Protein AF-A0A941WDB7-F1 (afdb_monomer_lite)

Foldseek 3Di:
DLVVLQVVLCVVQVRQRADQQDASVVSVHDLVNLVVSQVCLCVVLVFDDDPQCSDSVSCHGSNSNVVVSVVRSVPPPDD

Radius of gyration: 12.03 Å; chains: 1; bounding box: 28×34×19 Å

Secondary structure (DSSP, 8-state):
-HHHHHHHHHHHTTS----SSSBTTTTT--HHHHHHHHHHHHHHHT----GGGG-TTTS-BHHHHHHHHHHHTTTS---

Structure (mmCIF, N/CA/C/O backbone):
data_AF-A0A941WDB7-F1
#
_entry.id   AF-A0A941WDB7-F1
#
loop_
_atom_site.group_PDB
_atom_site.id
_atom_site.type_symbol
_atom_site.label_atom_id
_atom_site.label_alt_id
_atom_site.label_comp_id
_atom_site.label_asym_id
_atom_site.label_entity_id
_atom_site.label_seq_id
_atom_site.pdbx_PDB_ins_code
_atom_site.Cartn_x
_atom_site.Cartn_y
_atom_site.Cartn_z
_atom_site.occupancy
_atom_site.B_iso_or_equiv
_atom_site.auth_seq_id
_atom_site.auth_comp_id
_atom_site.auth_asym_id
_atom_site.auth_atom_id
_atom_site.pdbx_PDB_model_num
ATOM 1 N N . MET A 1 1 ? -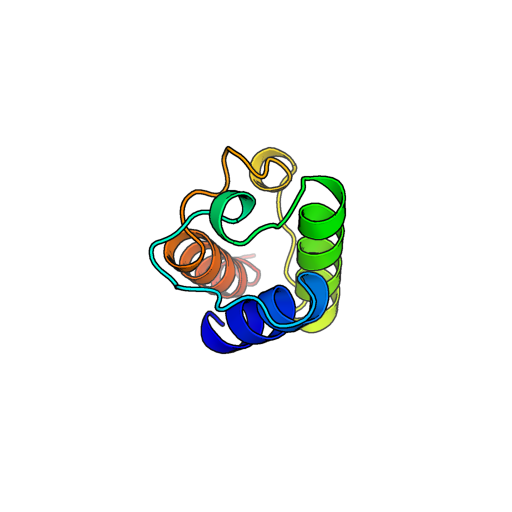5.616 -11.784 -4.878 1.00 82.19 1 MET A N 1
ATOM 2 C CA . MET A 1 1 ? -4.915 -10.950 -3.876 1.00 82.19 1 MET A CA 1
ATOM 3 C C . MET A 1 1 ? -5.496 -9.540 -3.703 1.00 82.19 1 MET A C 1
ATOM 5 O O . MET A 1 1 ? -5.758 -9.136 -2.575 1.00 82.19 1 MET A O 1
ATOM 9 N N . LEU A 1 2 ? -5.777 -8.819 -4.795 1.00 88.81 2 LEU A N 1
ATOM 10 C CA . LEU A 1 2 ? -6.218 -7.411 -4.795 1.00 88.81 2 LEU A CA 1
ATOM 11 C C . LEU A 1 2 ? -7.312 -7.044 -3.776 1.00 88.81 2 LEU A C 1
ATOM 13 O O . LEU A 1 2 ? -7.154 -6.089 -3.023 1.00 88.81 2 LEU A O 1
ATOM 17 N N . LYS A 1 3 ? -8.416 -7.802 -3.726 1.00 89.06 3 LYS A N 1
ATOM 18 C CA . LYS A 1 3 ? -9.546 -7.491 -2.834 1.00 89.06 3 LYS A CA 1
ATOM 19 C C . LYS A 1 3 ? -9.122 -7.402 -1.362 1.00 89.06 3 LYS A C 1
ATOM 21 O O . LYS A 1 3 ? -9.516 -6.466 -0.681 1.00 89.06 3 LYS A O 1
ATOM 26 N N . LYS A 1 4 ? -8.285 -8.335 -0.903 1.00 86.88 4 LYS A N 1
ATOM 27 C CA . LYS A 1 4 ? -7.827 -8.380 0.490 1.00 86.88 4 LYS A CA 1
ATOM 28 C C . LYS A 1 4 ? -6.894 -7.219 0.826 1.00 86.88 4 LYS A C 1
ATOM 30 O O . LYS A 1 4 ? -6.980 -6.675 1.917 1.00 86.88 4 LYS A O 1
ATOM 35 N N . ILE A 1 5 ? -6.041 -6.822 -0.122 1.00 89.12 5 ILE A N 1
ATOM 36 C CA . ILE A 1 5 ? -5.186 -5.638 0.024 1.00 89.12 5 ILE A CA 1
ATOM 37 C C . ILE A 1 5 ? -6.056 -4.388 0.177 1.00 89.12 5 ILE A C 1
ATOM 39 O O . ILE A 1 5 ? -5.846 -3.613 1.101 1.00 89.12 5 ILE A O 1
ATOM 43 N N . LEU A 1 6 ? -7.078 -4.225 -0.669 1.00 90.62 6 LEU A N 1
ATOM 44 C CA . LEU A 1 6 ? -8.017 -3.105 -0.560 1.00 90.62 6 LEU A CA 1
ATOM 45 C C . LEU A 1 6 ? -8.756 -3.104 0.783 1.00 90.62 6 LEU A C 1
ATOM 47 O O . LEU A 1 6 ? -8.819 -2.067 1.434 1.00 90.62 6 LEU A O 1
ATOM 51 N N . GLU A 1 7 ? -9.270 -4.257 1.221 1.00 89.25 7 GLU A N 1
ATOM 52 C CA . GLU A 1 7 ? -9.920 -4.404 2.532 1.00 89.25 7 GLU A CA 1
ATOM 53 C C . GLU A 1 7 ? -8.975 -3.988 3.667 1.00 89.25 7 GLU A C 1
ATOM 55 O O . GLU A 1 7 ? -9.366 -3.203 4.530 1.00 89.25 7 GLU A O 1
ATOM 60 N N . ARG A 1 8 ? -7.711 -4.422 3.621 1.00 88.06 8 ARG A N 1
ATOM 61 C CA . ARG A 1 8 ? -6.726 -4.086 4.651 1.00 88.06 8 ARG A CA 1
ATOM 62 C C . ARG A 1 8 ? -6.345 -2.607 4.654 1.00 88.06 8 ARG A C 1
ATOM 64 O O . ARG A 1 8 ? -6.240 -2.001 5.716 1.00 88.06 8 ARG A O 1
ATOM 71 N N . ILE A 1 9 ? -6.198 -2.001 3.479 1.00 89.31 9 ILE A N 1
ATOM 72 C CA . ILE A 1 9 ? -5.958 -0.558 3.345 1.00 89.31 9 ILE A CA 1
ATOM 73 C C . ILE A 1 9 ? -7.128 0.235 3.934 1.00 89.31 9 ILE A C 1
ATOM 75 O O . ILE A 1 9 ? -6.906 1.200 4.664 1.00 89.31 9 ILE A O 1
ATOM 79 N N . CYS A 1 10 ? -8.372 -0.177 3.676 1.00 88.94 10 CYS A N 1
ATOM 80 C CA . CYS A 1 10 ? -9.550 0.453 4.275 1.00 88.94 10 CYS A CA 1
ATOM 81 C C . CYS A 1 10 ? -9.509 0.386 5.813 1.00 88.94 10 CYS A C 1
ATOM 83 O O . CYS A 1 10 ? -9.855 1.363 6.474 1.00 88.94 10 CYS A O 1
ATOM 85 N N . GLU A 1 11 ? -9.065 -0.731 6.398 1.00 88.12 11 GLU A N 1
ATOM 86 C CA . GLU A 1 11 ? -8.907 -0.858 7.854 1.00 88.12 11 GLU A CA 1
ATOM 87 C C . GLU A 1 11 ? -7.804 0.053 8.409 1.00 88.12 11 GLU A C 1
ATOM 89 O O . GLU A 1 11 ? -8.032 0.757 9.393 1.00 88.12 11 GLU A O 1
ATOM 94 N N . LEU A 1 12 ? -6.632 0.082 7.765 1.00 86.31 12 LEU A N 1
ATOM 95 C CA . LEU A 1 12 ? -5.483 0.899 8.182 1.00 86.31 12 LEU A CA 1
ATOM 96 C C . LEU A 1 12 ? -5.773 2.404 8.101 1.00 86.31 12 LEU A C 1
ATOM 98 O O . LEU A 1 12 ? -5.281 3.182 8.913 1.00 86.31 12 LEU A O 1
ATOM 102 N N . THR A 1 13 ? -6.605 2.807 7.143 1.00 84.62 13 THR A N 1
ATOM 103 C CA . THR A 1 13 ? -6.975 4.210 6.895 1.00 84.62 13 THR A CA 1
ATOM 104 C C . THR A 1 13 ? -8.231 4.642 7.658 1.00 84.62 13 THR A C 1
ATOM 106 O O . THR A 1 13 ? -8.658 5.790 7.544 1.00 84.62 13 THR A O 1
ATOM 109 N N . GLY A 1 14 ? -8.833 3.752 8.457 1.00 82.06 14 GLY A N 1
ATOM 110 C CA . GLY A 1 14 ? -10.010 4.070 9.269 1.00 82.06 14 GLY A CA 1
ATOM 111 C C . GLY A 1 14 ? -11.311 4.225 8.471 1.00 82.06 14 GLY A C 1
ATOM 112 O O . GLY A 1 14 ? -12.190 4.981 8.880 1.00 82.06 14 GLY A O 1
ATOM 113 N N . GLY A 1 15 ? -11.451 3.516 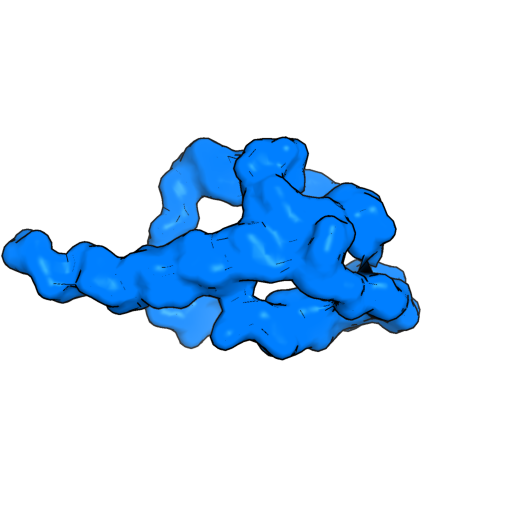7.347 1.00 72.19 15 GLY A N 1
ATOM 114 C CA . GLY A 1 15 ? -12.658 3.507 6.514 1.00 72.19 15 GLY A CA 1
ATOM 115 C C . GLY A 1 15 ? -12.568 4.335 5.230 1.00 72.19 15 GLY A C 1
ATOM 116 O O . GLY A 1 15 ? -13.602 4.630 4.628 1.00 72.19 15 GLY A O 1
ATOM 117 N N . GLY A 1 16 ? -11.360 4.711 4.798 1.00 74.00 16 GLY A N 1
ATOM 118 C CA . GLY A 1 16 ? -11.143 5.293 3.473 1.00 74.00 16 GLY A CA 1
ATOM 119 C C . GLY A 1 16 ? -11.541 4.311 2.368 1.00 74.00 16 GLY A C 1
ATOM 120 O O . GLY A 1 16 ? -11.332 3.109 2.502 1.00 74.00 16 GLY A O 1
ATOM 121 N N . GLN A 1 17 ? -12.1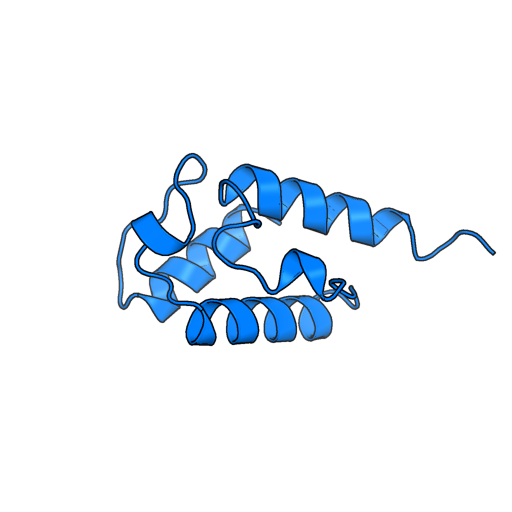30 4.793 1.270 1.00 77.56 17 GLN A N 1
ATOM 122 C CA . GLN A 1 17 ? -12.411 3.938 0.113 1.00 77.56 17 GLN A CA 1
ATOM 123 C C . GLN A 1 17 ? -11.135 3.750 -0.704 1.00 77.56 17 GLN A C 1
ATOM 125 O O . GLN A 1 17 ? -10.756 4.623 -1.484 1.00 77.56 17 GLN A O 1
ATOM 130 N N . ALA A 1 18 ? -10.482 2.601 -0.532 1.00 86.81 18 ALA A N 1
ATOM 131 C CA . ALA A 1 18 ? -9.362 2.233 -1.377 1.00 86.81 18 ALA A CA 1
ATOM 132 C C . ALA A 1 18 ? -9.846 1.784 -2.769 1.00 86.81 18 ALA A C 1
ATOM 134 O O . ALA A 1 18 ? -10.735 0.938 -2.878 1.00 86.81 18 ALA A O 1
ATOM 135 N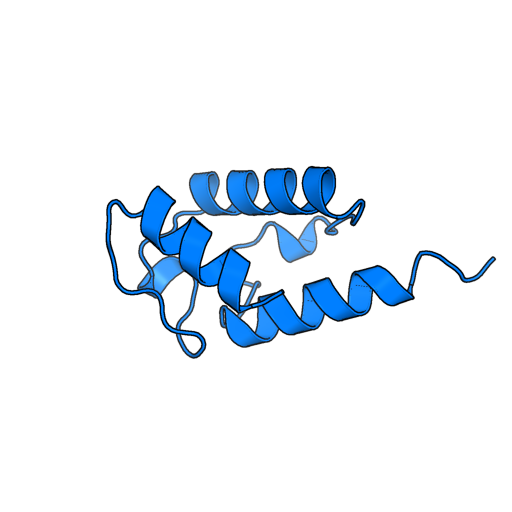 N . GLN A 1 19 ? -9.252 2.320 -3.834 1.00 90.75 19 GLN A N 1
ATOM 136 C CA . GLN A 1 19 ? -9.471 1.895 -5.217 1.00 90.75 19 GLN A CA 1
ATOM 137 C C . GLN A 1 19 ? -8.233 1.188 -5.775 1.00 90.75 19 GLN A C 1
ATOM 139 O O . GLN A 1 19 ? -7.143 1.280 -5.223 1.00 90.75 19 GLN A O 1
ATOM 144 N N . ALA A 1 20 ? -8.402 0.416 -6.844 1.00 91.38 20 ALA A N 1
ATOM 145 C CA . ALA A 1 20 ? -7.315 -0.391 -7.393 1.00 91.38 20 ALA A CA 1
ATOM 146 C C . ALA A 1 20 ? -6.351 0.433 -8.269 1.00 91.38 20 ALA A C 1
ATOM 148 O O . ALA A 1 20 ? -5.176 0.103 -8.376 1.00 91.38 20 ALA A O 1
ATOM 149 N N . ASP A 1 21 ? -6.852 1.491 -8.898 1.00 92.12 21 ASP A N 1
ATOM 150 C CA . ASP A 1 21 ? -6.147 2.368 -9.837 1.00 92.12 21 ASP A CA 1
ATOM 151 C C . ASP A 1 21 ? -5.387 3.521 -9.167 1.00 92.12 21 ASP A C 1
ATOM 153 O O . ASP A 1 21 ? -4.625 4.214 -9.837 1.00 92.12 21 ASP A O 1
ATOM 157 N N . GLN A 1 22 ? -5.548 3.704 -7.856 1.00 92.62 22 GLN A N 1
ATOM 158 C CA . GLN A 1 22 ? -4.787 4.684 -7.085 1.00 92.62 22 GLN A CA 1
ATOM 159 C C . GLN A 1 22 ? -3.515 4.076 -6.481 1.00 92.62 22 GLN A C 1
ATOM 161 O O . GLN A 1 22 ? -3.387 2.862 -6.285 1.00 92.62 22 GLN A O 1
ATOM 166 N N . THR A 1 23 ? -2.583 4.953 -6.138 1.00 91.44 23 THR A N 1
ATOM 167 C CA . THR A 1 23 ? -1.389 4.632 -5.355 1.00 91.44 23 THR A CA 1
ATOM 168 C C . THR A 1 23 ? -1.725 4.437 -3.874 1.00 91.44 23 THR A C 1
ATOM 170 O O . THR A 1 23 ? -2.756 4.889 -3.369 1.00 91.44 23 THR A O 1
ATOM 173 N N . PHE A 1 24 ? -0.812 3.807 -3.134 1.00 90.44 24 PHE A N 1
ATOM 174 C CA . PHE A 1 24 ? -0.924 3.668 -1.678 1.00 90.44 24 PHE A CA 1
ATOM 175 C C . PHE A 1 24 ? -1.019 5.032 -0.979 1.00 90.44 24 PHE A C 1
ATOM 177 O O . PHE A 1 24 ? -1.843 5.220 -0.086 1.00 90.44 24 PHE A O 1
ATOM 184 N N . ARG A 1 25 ? -0.253 6.022 -1.450 1.00 88.94 25 ARG A N 1
ATOM 185 C CA . ARG A 1 25 ? -0.254 7.376 -0.889 1.00 88.94 25 ARG A CA 1
ATOM 186 C C . ARG A 1 25 ? -1.587 8.099 -1.086 1.00 88.94 25 ARG A C 1
ATOM 188 O O . ARG A 1 25 ? -2.050 8.779 -0.175 1.00 88.94 25 ARG A O 1
ATOM 195 N N . GLU A 1 26 ? -2.215 7.940 -2.250 1.00 90.12 26 GLU A N 1
ATOM 196 C CA . GLU A 1 26 ? -3.565 8.460 -2.521 1.00 90.12 26 GLU A CA 1
ATOM 197 C C . GLU A 1 26 ? -4.630 7.766 -1.668 1.00 90.12 26 GLU A C 1
ATOM 199 O O . GLU A 1 26 ? -5.583 8.408 -1.232 1.00 90.12 26 GLU A O 1
ATOM 204 N N . ALA A 1 27 ? -4.424 6.484 -1.355 1.00 89.12 27 ALA A N 1
ATOM 205 C CA . ALA A 1 27 ? -5.268 5.742 -0.427 1.00 89.12 27 ALA A CA 1
ATOM 206 C C . ALA A 1 27 ? -5.098 6.173 1.041 1.00 89.12 27 ALA A C 1
ATOM 208 O O . ALA A 1 27 ? -5.876 5.739 1.883 1.00 89.12 27 ALA A O 1
ATOM 209 N N . GLY A 1 28 ? -4.110 7.016 1.359 1.00 88.75 28 GLY A N 1
ATOM 210 C CA . GLY A 1 28 ? -3.807 7.446 2.725 1.00 88.75 28 GLY A CA 1
ATOM 211 C C . GLY A 1 28 ? -2.845 6.525 3.477 1.00 88.75 28 GLY A C 1
ATOM 212 O O . GLY A 1 28 ? -2.746 6.633 4.695 1.00 88.75 28 GLY A O 1
ATOM 213 N N . ILE A 1 29 ? -2.143 5.635 2.772 1.00 89.62 29 ILE A N 1
ATOM 214 C CA . ILE A 1 29 ? -1.084 4.793 3.332 1.00 89.62 29 ILE A CA 1
ATOM 215 C C . ILE A 1 29 ? 0.244 5.552 3.278 1.00 89.62 29 ILE A C 1
ATOM 217 O O . ILE A 1 29 ? 0.650 6.078 2.239 1.00 89.62 29 ILE A O 1
ATOM 221 N N . ASP A 1 30 ? 0.922 5.605 4.417 1.00 89.31 30 ASP A N 1
ATOM 222 C CA . ASP A 1 30 ? 2.271 6.140 4.568 1.00 89.31 30 ASP A CA 1
ATOM 223 C C . ASP A 1 30 ? 3.322 5.019 4.481 1.00 89.31 30 ASP A C 1
ATOM 225 O O . ASP A 1 30 ? 2.995 3.835 4.447 1.00 89.31 30 ASP A O 1
ATOM 229 N N . SER A 1 31 ? 4.609 5.367 4.439 1.00 87.94 31 SER A N 1
ATOM 230 C CA . SER A 1 31 ? 5.682 4.372 4.312 1.00 87.94 31 SER A CA 1
ATOM 231 C C . SER A 1 31 ? 5.727 3.368 5.470 1.00 87.94 31 SER A C 1
ATOM 233 O O . SER A 1 31 ? 6.099 2.218 5.260 1.00 87.94 31 SER A O 1
ATOM 235 N N . VAL A 1 32 ? 5.325 3.758 6.682 1.00 89.06 32 VAL A N 1
ATOM 236 C CA . VAL A 1 32 ? 5.348 2.881 7.861 1.00 89.06 32 VAL A CA 1
ATOM 237 C C . VAL A 1 32 ? 4.161 1.922 7.847 1.00 89.06 32 VAL A C 1
ATOM 239 O O . VAL A 1 32 ? 4.325 0.740 8.155 1.00 89.06 32 VAL A O 1
ATOM 242 N N . THR A 1 33 ? 2.967 2.394 7.482 1.00 89.69 33 THR A N 1
ATOM 243 C CA . THR A 1 33 ? 1.796 1.516 7.293 1.00 89.69 33 THR A CA 1
ATOM 244 C C . THR A 1 33 ? 1.942 0.614 6.068 1.00 89.69 33 THR A C 1
ATOM 246 O O . THR A 1 33 ? 1.487 -0.527 6.099 1.00 89.69 33 THR A O 1
ATOM 249 N N . PHE A 1 34 ? 2.640 1.068 5.027 1.00 90.19 34 PHE A N 1
ATOM 250 C CA . PHE A 1 34 ? 2.965 0.251 3.861 1.00 90.19 34 PHE A CA 1
ATOM 251 C C . PHE A 1 34 ? 3.892 -0.918 4.212 1.00 90.19 34 PHE A C 1
ATOM 253 O O . PHE A 1 34 ? 3.586 -2.053 3.867 1.00 90.19 34 PHE A O 1
ATOM 260 N N . ILE A 1 35 ? 4.974 -0.675 4.961 1.00 89.69 35 ILE A N 1
ATOM 261 C CA . ILE A 1 35 ? 5.872 -1.754 5.409 1.00 89.69 35 ILE A CA 1
ATOM 262 C C . ILE A 1 35 ? 5.120 -2.768 6.280 1.00 89.69 35 ILE A C 1
ATOM 264 O O . ILE A 1 35 ? 5.298 -3.967 6.103 1.00 89.69 35 ILE A O 1
ATOM 268 N N . GLN A 1 36 ? 4.240 -2.316 7.180 1.00 89.62 36 GLN A N 1
ATOM 269 C CA . GLN A 1 36 ? 3.400 -3.229 7.970 1.00 89.62 36 GLN A CA 1
ATOM 270 C C . GLN A 1 36 ? 2.514 -4.108 7.082 1.00 89.62 36 GLN A C 1
ATOM 272 O O . GLN A 1 36 ? 2.434 -5.311 7.306 1.00 89.62 36 GLN A O 1
ATOM 277 N N . LEU A 1 37 ? 1.889 -3.522 6.055 1.00 88.94 37 LEU A N 1
ATOM 278 C CA . LEU A 1 37 ? 1.100 -4.272 5.082 1.00 88.94 37 LEU A CA 1
ATOM 279 C C . LEU A 1 37 ? 1.955 -5.314 4.347 1.00 88.94 37 LEU A C 1
ATOM 281 O O . LEU A 1 37 ? 1.491 -6.433 4.155 1.00 88.94 37 LEU A O 1
ATOM 285 N N . LEU A 1 38 ? 3.183 -4.967 3.950 1.00 88.31 38 LEU A N 1
ATOM 286 C CA . LEU A 1 38 ? 4.101 -5.905 3.299 1.00 88.31 38 LEU A CA 1
ATOM 287 C C . LEU A 1 38 ? 4.413 -7.090 4.207 1.00 88.31 38 LEU A C 1
ATOM 289 O O . LEU A 1 38 ? 4.154 -8.216 3.803 1.00 88.31 38 LEU A O 1
ATOM 293 N N . VAL A 1 39 ? 4.857 -6.836 5.439 1.00 88.62 39 VAL A N 1
ATOM 294 C CA . VAL A 1 39 ? 5.177 -7.892 6.413 1.00 88.62 39 VAL A CA 1
ATOM 295 C C . VAL A 1 39 ? 3.966 -8.794 6.671 1.00 88.62 39 VAL A C 1
ATOM 297 O O . VAL A 1 39 ? 4.090 -10.014 6.644 1.00 88.62 39 VAL A O 1
ATOM 300 N N . GLU A 1 40 ? 2.767 -8.223 6.842 1.00 88.56 40 GLU A N 1
ATOM 301 C CA . GLU A 1 40 ? 1.540 -9.015 7.006 1.00 88.56 40 GLU A CA 1
ATOM 302 C C . GLU A 1 40 ? 1.260 -9.913 5.789 1.00 88.56 40 GLU A C 1
ATOM 304 O O . GLU A 1 40 ? 0.796 -11.043 5.943 1.00 88.56 40 GLU A O 1
ATOM 309 N N . LEU A 1 41 ? 1.518 -9.427 4.571 1.00 86.50 41 LEU A N 1
ATOM 310 C CA . LEU A 1 41 ? 1.355 -10.211 3.348 1.00 86.50 41 LEU A CA 1
ATOM 311 C C . LEU A 1 41 ? 2.435 -11.298 3.221 1.00 86.50 41 LEU A C 1
ATOM 313 O O . LEU A 1 41 ? 2.112 -12.417 2.826 1.00 86.50 41 LEU A O 1
ATOM 317 N N . GLU A 1 42 ? 3.683 -11.016 3.589 1.00 87.81 42 GLU A N 1
ATOM 318 C CA . GLU A 1 42 ? 4.762 -12.013 3.635 1.00 87.81 42 GLU A CA 1
ATOM 319 C C . GLU A 1 42 ? 4.414 -13.149 4.594 1.00 87.81 42 GLU A C 1
ATOM 321 O O . GLU A 1 42 ? 4.441 -14.317 4.210 1.00 87.81 42 GLU A O 1
ATOM 326 N N . GLU A 1 43 ? 3.983 -12.820 5.813 1.00 87.62 43 GLU A N 1
ATOM 327 C CA . GLU A 1 43 ? 3.591 -13.812 6.815 1.00 87.62 43 GLU A CA 1
ATOM 328 C C . GLU A 1 43 ? 2.321 -14.579 6.416 1.00 87.62 43 GLU A C 1
ATOM 330 O O . GLU A 1 43 ? 2.225 -15.788 6.641 1.00 87.62 43 GLU A O 1
ATOM 335 N N . ALA A 1 44 ? 1.336 -13.905 5.813 1.00 85.62 44 ALA A N 1
ATOM 336 C CA . ALA A 1 44 ? 0.060 -14.525 5.459 1.00 85.62 44 ALA A CA 1
ATOM 337 C C . ALA A 1 44 ? 0.135 -15.429 4.218 1.00 85.62 44 ALA A C 1
ATOM 339 O O . ALA A 1 44 ? -0.633 -16.392 4.133 1.00 85.62 44 ALA A O 1
ATOM 340 N N . TYR A 1 45 ? 1.006 -15.113 3.255 1.00 83.44 45 TYR A N 1
ATOM 341 C CA . TYR A 1 45 ? 1.109 -15.828 1.974 1.00 83.44 45 TYR A CA 1
ATOM 342 C C . TYR A 1 45 ? 2.430 -16.579 1.792 1.00 83.44 45 TYR A C 1
ATOM 344 O O . TYR A 1 45 ? 2.556 -17.349 0.844 1.00 83.44 45 TYR A O 1
ATOM 352 N N . GLY A 1 46 ? 3.400 -16.406 2.692 1.00 81.25 46 GLY A N 1
ATOM 353 C CA . GLY A 1 46 ? 4.728 -17.007 2.562 1.00 81.25 46 GLY A CA 1
ATOM 354 C C . GLY A 1 46 ? 5.517 -16.455 1.373 1.00 81.25 46 GLY A C 1
ATOM 355 O O . GLY A 1 46 ? 6.298 -17.188 0.768 1.00 81.25 46 GLY A O 1
ATOM 356 N N . ILE A 1 47 ? 5.267 -15.197 1.006 1.00 82.56 47 ILE A N 1
ATOM 357 C CA . ILE A 1 47 ? 6.009 -14.476 -0.035 1.00 82.56 47 ILE A CA 1
ATOM 358 C C . ILE A 1 47 ? 7.113 -13.632 0.601 1.00 82.56 47 ILE A C 1
ATOM 360 O O . ILE A 1 47 ? 7.069 -13.363 1.795 1.00 82.56 47 ILE A O 1
ATOM 364 N N . GLU A 1 48 ? 8.087 -13.212 -0.200 1.00 81.31 48 GL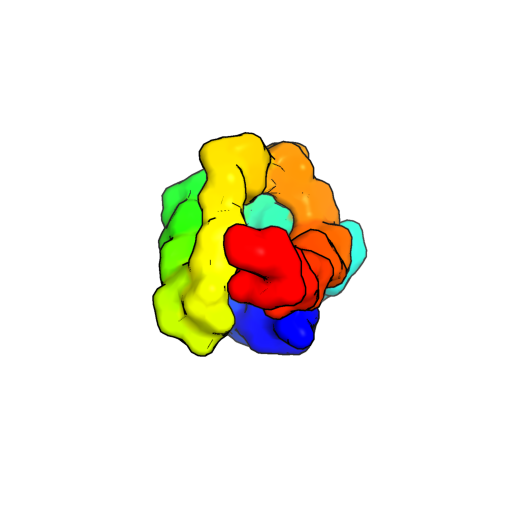U A N 1
ATOM 365 C CA . GLU A 1 48 ? 9.165 -12.321 0.235 1.00 81.31 48 GLU A CA 1
ATOM 366 C C . GLU A 1 48 ? 9.229 -11.145 -0.744 1.00 81.31 48 GLU A C 1
ATOM 368 O O . GLU A 1 48 ? 9.346 -11.337 -1.962 1.00 81.31 48 GLU A O 1
ATOM 373 N N . PHE A 1 49 ? 9.089 -9.924 -0.236 1.00 81.12 49 PHE A N 1
ATOM 374 C CA . PHE A 1 49 ? 9.235 -8.708 -1.019 1.00 81.12 49 PHE A CA 1
ATOM 375 C C . PHE A 1 49 ? 10.680 -8.219 -0.910 1.00 81.12 49 PHE A C 1
ATOM 377 O O . PHE A 1 49 ? 11.204 -8.005 0.177 1.00 81.12 49 PHE A O 1
ATOM 384 N N . GLY A 1 50 ? 11.339 -8.017 -2.054 1.00 77.31 50 GLY A N 1
ATOM 385 C CA . GLY A 1 50 ? 12.682 -7.432 -2.065 1.00 77.31 50 GLY A CA 1
ATOM 386 C C . GLY A 1 50 ? 12.688 -5.989 -1.547 1.00 77.31 50 GLY A C 1
ATOM 387 O O . GLY A 1 50 ? 11.669 -5.302 -1.606 1.00 77.31 50 GLY A O 1
ATOM 388 N N . ASP A 1 51 ? 13.852 -5.499 -1.115 1.00 75.31 51 ASP A N 1
ATOM 389 C CA . ASP A 1 51 ? 14.015 -4.142 -0.565 1.00 75.31 51 ASP A CA 1
ATOM 390 C C . ASP A 1 51 ? 13.475 -3.033 -1.491 1.00 75.31 51 ASP A C 1
ATOM 392 O O . ASP A 1 51 ? 12.930 -2.033 -1.023 1.00 75.31 51 ASP A O 1
ATOM 396 N N . ASP A 1 52 ? 13.558 -3.215 -2.813 1.00 72.44 52 ASP A N 1
ATOM 397 C CA . ASP A 1 52 ? 12.989 -2.290 -3.803 1.00 72.44 52 ASP A CA 1
ATOM 398 C C . ASP A 1 52 ? 11.463 -2.124 -3.670 1.00 72.44 52 ASP A C 1
ATOM 400 O O . ASP A 1 52 ? 10.921 -1.052 -3.951 1.00 72.44 52 ASP A O 1
ATOM 404 N N . ALA A 1 53 ? 10.762 -3.164 -3.210 1.00 72.75 53 ALA A N 1
ATOM 405 C CA . ALA A 1 53 ? 9.319 -3.154 -3.002 1.00 72.75 53 ALA A CA 1
ATOM 406 C C . ALA A 1 53 ? 8.906 -2.476 -1.687 1.00 72.75 53 ALA A C 1
ATOM 408 O O . ALA A 1 53 ? 7.735 -2.140 -1.553 1.00 72.75 53 ALA A O 1
ATOM 409 N N . LEU A 1 54 ? 9.838 -2.204 -0.759 1.00 76.69 54 LEU A N 1
ATOM 410 C CA . LEU A 1 54 ? 9.573 -1.439 0.471 1.00 76.69 54 LEU A CA 1
ATOM 411 C C . LEU A 1 54 ? 9.345 0.057 0.198 1.00 76.69 54 LEU A C 1
ATOM 413 O O . LEU A 1 54 ? 8.922 0.809 1.081 1.00 76.69 54 LEU A O 1
ATOM 417 N N . ASN A 1 55 ? 9.619 0.511 -1.026 1.00 82.88 55 ASN A N 1
ATOM 418 C CA . ASN A 1 55 ? 9.394 1.886 -1.432 1.00 82.88 55 ASN A CA 1
ATOM 419 C C . ASN A 1 55 ? 7.932 2.110 -1.852 1.00 82.88 55 ASN A C 1
ATOM 421 O O . ASN A 1 55 ? 7.529 1.756 -2.960 1.00 82.88 55 ASN A O 1
ATOM 425 N N . VAL A 1 56 ? 7.161 2.781 -0.993 1.00 83.25 56 VAL A N 1
ATOM 426 C CA . VAL A 1 56 ? 5.750 3.128 -1.246 1.00 83.25 56 VAL A CA 1
ATOM 427 C C . VAL A 1 56 ? 5.543 3.934 -2.537 1.00 83.25 56 VAL A C 1
ATOM 429 O O . VAL A 1 56 ? 4.537 3.749 -3.218 1.00 83.25 56 VAL A O 1
ATOM 432 N N . ASP A 1 57 ? 6.502 4.784 -2.919 1.00 80.88 57 ASP A N 1
ATOM 433 C CA . ASP A 1 57 ? 6.446 5.562 -4.163 1.00 80.88 57 ASP A CA 1
ATOM 434 C C . ASP A 1 57 ? 6.838 4.721 -5.394 1.00 80.88 57 ASP A C 1
ATOM 436 O O . ASP A 1 57 ? 6.464 5.043 -6.522 1.00 80.88 57 ASP A O 1
ATOM 440 N N . GLY A 1 58 ? 7.583 3.631 -5.186 1.00 80.12 58 GLY A N 1
ATOM 441 C CA . GLY A 1 58 ? 8.000 2.690 -6.230 1.00 80.12 58 GLY A CA 1
ATOM 442 C C . GLY A 1 58 ? 7.000 1.560 -6.492 1.00 80.12 58 GLY A C 1
ATOM 443 O O . GLY A 1 58 ? 7.049 0.942 -7.553 1.00 80.12 58 GLY A O 1
ATOM 444 N N . ALA A 1 59 ? 6.073 1.312 -5.563 1.00 80.25 59 ALA A N 1
ATOM 445 C CA . ALA A 1 59 ? 5.113 0.208 -5.625 1.00 80.25 59 ALA A CA 1
ATOM 446 C C . ALA A 1 59 ? 4.039 0.354 -6.724 1.00 80.25 59 ALA A C 1
ATOM 448 O O . ALA A 1 59 ? 3.364 -0.619 -7.061 1.00 80.25 59 ALA A O 1
ATOM 449 N N . GLY A 1 60 ? 3.879 1.552 -7.297 1.00 88.38 60 GLY A N 1
ATOM 450 C CA . GLY A 1 60 ? 2.874 1.832 -8.323 1.00 88.38 60 GLY A CA 1
ATOM 451 C C . GLY A 1 60 ? 1.448 1.888 -7.767 1.00 88.38 60 GLY A C 1
ATOM 452 O O . GLY A 1 60 ? 1.215 2.353 -6.648 1.00 88.38 60 GLY A O 1
ATOM 453 N N . THR A 1 61 ? 0.472 1.456 -8.571 1.00 92.19 61 THR A N 1
ATOM 454 C CA . THR A 1 61 ? -0.930 1.380 -8.131 1.00 92.19 61 THR A CA 1
ATOM 455 C C . THR A 1 61 ? -1.174 0.140 -7.276 1.00 92.19 61 THR A C 1
ATOM 457 O O . THR A 1 61 ? -0.456 -0.857 -7.369 1.00 92.19 61 THR A O 1
ATOM 460 N N . ILE A 1 62 ? -2.236 0.158 -6.470 1.00 91.56 62 ILE A N 1
ATOM 461 C CA . ILE A 1 62 ? -2.622 -0.998 -5.650 1.00 91.56 62 ILE A CA 1
ATOM 462 C C . ILE A 1 62 ? -2.899 -2.236 -6.528 1.00 91.56 62 ILE A C 1
ATOM 464 O O . ILE A 1 62 ? -2.573 -3.360 -6.143 1.00 91.56 62 ILE A O 1
ATOM 468 N N . ALA A 1 63 ? -3.459 -2.050 -7.728 1.00 91.69 63 ALA A N 1
ATOM 469 C CA . ALA A 1 63 ? -3.657 -3.117 -8.707 1.00 91.69 63 ALA A CA 1
ATOM 470 C C . ALA A 1 63 ? -2.339 -3.707 -9.216 1.00 91.69 63 ALA A C 1
ATOM 472 O O . ALA A 1 63 ? -2.230 -4.930 -9.340 1.00 91.69 63 ALA A O 1
ATOM 473 N N . ASP A 1 64 ? -1.361 -2.858 -9.530 1.00 89.50 64 ASP A N 1
ATOM 474 C CA . ASP A 1 64 ? -0.054 -3.300 -10.017 1.00 89.50 64 ASP A CA 1
ATOM 475 C C . ASP A 1 64 ? 0.697 -4.063 -8.933 1.00 89.50 64 ASP A C 1
ATOM 477 O O . ASP A 1 64 ? 1.202 -5.155 -9.189 1.00 89.50 64 ASP A O 1
ATOM 481 N N . PHE A 1 65 ? 0.670 -3.546 -7.705 1.00 88.44 65 PHE A N 1
ATOM 482 C CA . PHE A 1 65 ? 1.253 -4.211 -6.553 1.00 88.44 65 PHE A CA 1
ATOM 483 C C . PHE A 1 65 ? 0.611 -5.580 -6.297 1.00 88.44 65 PHE A C 1
ATOM 485 O O . PHE A 1 65 ? 1.313 -6.580 -6.163 1.00 88.44 65 PHE A O 1
ATOM 492 N N . ALA A 1 66 ? -0.724 -5.666 -6.306 1.00 88.69 66 ALA A N 1
ATOM 493 C CA . ALA A 1 66 ? -1.422 -6.935 -6.119 1.00 88.69 66 ALA A CA 1
ATOM 494 C C . ALA A 1 66 ? -1.050 -7.968 -7.194 1.00 88.69 66 ALA A C 1
ATOM 496 O O . ALA A 1 66 ? -0.856 -9.138 -6.879 1.00 88.69 66 ALA A O 1
ATOM 497 N N . ARG A 1 67 ? -0.911 -7.533 -8.452 1.00 87.19 67 ARG A N 1
ATOM 498 C CA . ARG A 1 67 ? -0.467 -8.396 -9.556 1.00 87.19 67 ARG A CA 1
ATOM 499 C C . ARG A 1 67 ? 0.989 -8.824 -9.418 1.00 87.19 67 ARG A C 1
ATOM 501 O O . ARG A 1 67 ? 1.324 -9.936 -9.814 1.00 87.19 67 ARG A O 1
ATOM 508 N N . ALA A 1 68 ? 1.858 -7.941 -8.929 1.00 83.06 68 ALA A N 1
ATOM 509 C CA . ALA A 1 68 ? 3.257 -8.263 -8.679 1.00 83.06 68 ALA A CA 1
ATOM 510 C C . ALA A 1 68 ? 3.377 -9.311 -7.566 1.00 83.06 68 ALA A C 1
ATOM 512 O O . ALA A 1 68 ? 4.051 -10.317 -7.756 1.00 83.06 68 ALA A O 1
ATOM 513 N N . ALA A 1 69 ? 2.641 -9.128 -6.468 1.00 80.19 69 ALA A N 1
ATOM 514 C CA . ALA A 1 69 ? 2.600 -10.067 -5.354 1.00 80.19 69 ALA A CA 1
ATOM 515 C C . ALA A 1 69 ? 2.058 -11.452 -5.769 1.00 80.19 69 ALA A C 1
ATOM 517 O O . ALA A 1 69 ? 2.650 -12.466 -5.411 1.00 80.19 69 ALA A O 1
ATOM 518 N N . GLU A 1 70 ? 1.020 -11.506 -6.615 1.00 81.25 70 GLU A N 1
ATOM 519 C CA . GLU A 1 70 ? 0.506 -12.768 -7.185 1.00 81.25 70 GLU A CA 1
ATOM 520 C C . GLU A 1 70 ? 1.543 -13.497 -8.060 1.00 81.25 70 GLU A C 1
ATOM 522 O O . GLU A 1 70 ? 1.542 -14.722 -8.127 1.00 81.25 70 GLU A O 1
ATOM 527 N N . LYS A 1 71 ? 2.453 -12.773 -8.727 1.00 72.19 71 LYS A N 1
ATOM 528 C CA . LYS A 1 71 ? 3.539 -13.393 -9.508 1.00 72.19 71 LYS A CA 1
ATOM 529 C C . LYS A 1 71 ? 4.674 -13.924 -8.636 1.00 72.19 71 LYS A C 1
ATOM 531 O O . LYS A 1 71 ? 5.344 -14.876 -9.037 1.00 72.19 71 LYS A O 1
ATOM 536 N N . THR A 1 72 ? 4.898 -13.327 -7.469 1.00 66.62 72 THR A N 1
ATOM 537 C CA . THR A 1 72 ? 5.916 -13.786 -6.515 1.00 66.62 72 THR A CA 1
ATOM 538 C C . THR A 1 72 ? 5.550 -15.153 -5.930 1.00 66.62 72 THR A C 1
ATOM 540 O O . THR A 1 72 ? 6.442 -15.979 -5.741 1.00 66.62 72 THR A O 1
ATOM 543 N N . GLU A 1 73 ? 4.252 -15.455 -5.771 1.00 57.94 73 GLU A N 1
ATOM 544 C CA . GLU A 1 73 ? 3.766 -16.790 -5.373 1.00 57.94 73 GLU A CA 1
ATOM 545 C C . GLU A 1 73 ? 4.232 -17.904 -6.340 1.00 57.94 73 GLU A C 1
ATOM 547 O O . GLU A 1 73 ? 4.438 -19.043 -5.924 1.00 57.94 73 GLU A O 1
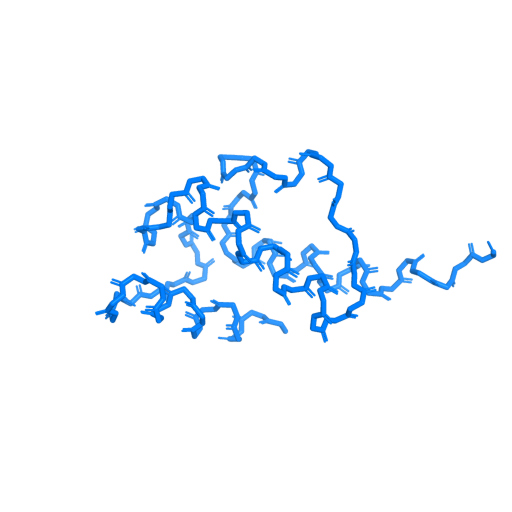ATOM 552 N N . GLU A 1 74 ? 4.467 -17.585 -7.619 1.00 50.22 74 GLU A N 1
ATOM 553 C CA . GLU A 1 74 ? 4.819 -18.564 -8.658 1.00 50.22 74 GLU A CA 1
ATOM 554 C C . GLU A 1 74 ? 6.340 -18.778 -8.825 1.00 50.22 74 GLU A C 1
ATOM 556 O O . GLU A 1 74 ? 6.762 -19.749 -9.450 1.00 50.22 74 GLU A O 1
ATOM 561 N N . SER A 1 75 ? 7.190 -17.926 -8.232 1.00 45.28 75 SER A N 1
ATOM 562 C CA . SER A 1 75 ? 8.661 -18.050 -8.341 1.00 45.28 75 SER A CA 1
ATOM 563 C C . SER A 1 75 ? 9.330 -18.833 -7.203 1.00 45.28 75 SER A C 1
ATOM 565 O O . SER A 1 75 ? 10.514 -19.143 -7.306 1.00 45.28 75 SER A O 1
ATOM 567 N N . SER A 1 76 ? 8.598 -19.214 -6.148 1.00 42.78 76 SER A N 1
ATOM 568 C CA . SER A 1 76 ? 9.154 -19.964 -5.000 1.00 42.78 76 SER A CA 1
ATOM 569 C C . SER A 1 76 ? 9.235 -21.491 -5.222 1.00 42.78 76 SER A C 1
ATOM 571 O O . SER A 1 76 ? 9.540 -22.256 -4.311 1.00 42.78 76 SER A O 1
ATOM 573 N N . TRP A 1 77 ? 8.991 -21.964 -6.452 1.00 42.94 77 TRP A N 1
ATOM 574 C CA . TRP A 1 77 ? 9.272 -23.341 -6.879 1.00 42.94 77 TRP A CA 1
ATOM 575 C C . TRP A 1 77 ? 9.965 -23.356 -8.240 1.00 42.94 77 TRP A C 1
ATOM 577 O O . TRP A 1 77 ? 9.410 -23.831 -9.227 1.00 42.94 77 TRP A O 1
ATOM 587 N N . ASN A 1 78 ? 11.204 -22.873 -8.316 1.00 39.34 78 ASN A N 1
ATOM 588 C CA . ASN A 1 78 ? 12.090 -23.354 -9.370 1.00 39.34 78 ASN A CA 1
ATOM 589 C C . ASN A 1 78 ? 13.540 -23.473 -8.869 1.00 39.34 78 ASN A C 1
ATOM 591 O O . ASN A 1 78 ? 14.340 -22.554 -9.034 1.00 39.34 78 ASN A O 1
ATOM 595 N N . CYS A 1 79 ? 13.813 -24.679 -8.345 1.00 36.03 79 CYS A N 1
ATOM 596 C CA . CYS A 1 79 ? 15.094 -25.313 -7.985 1.00 36.03 79 CYS A CA 1
ATOM 597 C C . CYS A 1 79 ? 15.660 -25.048 -6.584 1.00 36.03 79 CYS A C 1
ATOM 599 O O . CYS A 1 79 ? 16.250 -23.972 -6.361 1.00 36.03 79 CYS A O 1
#

pLDDT: mean 81.82, std 12.94, range [36.03, 92.62]

Sequence (79 aa):
MLKKILERICELTGGGQAQADQTFREAGIDSVTFIQLLVELEEAYGIEFGDDALNVDGAGTIADFARAAEKTEESSWNC